Protein AF-A0A524EN65-F1 (afdb_monomer)

pLDDT: mean 85.25, std 9.71, range [41.31, 97.19]

Sequence (125 aa):
MVDTDRTTISLAQFYMDCVEDCIGVLGTSKAQVISKIVEIFFDKPENIDYIEKLKKKRKIAENKKLISSDIEKKIVNFLKFSNNIPIDDFIDFLNIDKEHLRTNISNWAEKFNFRYDNQKIIKNI

Structure (mmCIF, N/CA/C/O backbone):
data_AF-A0A524EN65-F1
#
_entry.id   AF-A0A524EN65-F1
#
loop_
_atom_site.group_PDB
_atom_site.id
_atom_site.type_symbol
_atom_site.label_atom_id
_atom_site.label_alt_id
_atom_site.label_comp_id
_atom_site.label_asym_id
_atom_site.label_entity_id
_atom_site.label_seq_id
_atom_site.pdbx_PDB_ins_code
_atom_site.Cartn_x
_atom_site.Cartn_y
_atom_site.Cartn_z
_atom_site.occupancy
_atom_site.B_iso_or_equiv
_atom_site.auth_seq_id
_atom_site.auth_comp_id
_atom_site.auth_asym_id
_atom_site.auth_atom_id
_atom_site.pdbx_PDB_model_num
ATOM 1 N N . MET A 1 1 ? 7.974 26.701 -11.046 1.00 41.31 1 MET A N 1
ATOM 2 C CA . MET A 1 1 ? 8.790 25.667 -10.377 1.00 41.31 1 MET A CA 1
ATOM 3 C C . MET A 1 1 ? 7.927 24.432 -10.261 1.00 41.31 1 MET A C 1
ATOM 5 O O . MET A 1 1 ? 6.792 24.570 -9.830 1.00 41.31 1 MET A O 1
ATOM 9 N N . VAL A 1 2 ? 8.412 23.283 -10.726 1.00 61.28 2 VAL A N 1
ATOM 10 C CA . VAL A 1 2 ? 7.777 21.988 -10.452 1.00 61.28 2 VAL A CA 1
ATOM 11 C C . VAL A 1 2 ? 8.413 21.490 -9.160 1.00 61.28 2 VAL A C 1
ATOM 13 O O . VAL A 1 2 ? 9.641 21.450 -9.094 1.00 61.28 2 VAL A O 1
ATOM 16 N N . ASP A 1 3 ? 7.618 21.193 -8.133 1.00 69.25 3 ASP A N 1
ATOM 17 C CA . ASP A 1 3 ? 8.141 20.566 -6.918 1.00 69.25 3 ASP A CA 1
ATOM 18 C C . ASP A 1 3 ? 8.658 19.171 -7.274 1.00 69.25 3 ASP A C 1
ATOM 20 O O . ASP A 1 3 ? 7.923 18.336 -7.803 1.00 69.25 3 ASP A O 1
ATOM 24 N N . THR A 1 4 ? 9.947 18.937 -7.035 1.00 78.62 4 THR A N 1
ATOM 25 C CA . THR A 1 4 ? 10.594 17.645 -7.270 1.00 78.62 4 THR A CA 1
ATOM 26 C C . THR A 1 4 ? 11.118 17.094 -5.956 1.00 78.62 4 THR A C 1
ATOM 28 O O . THR A 1 4 ? 12.022 17.682 -5.360 1.00 78.62 4 THR A O 1
ATOM 31 N N . ASP A 1 5 ? 10.605 15.937 -5.548 1.00 85.50 5 ASP A N 1
ATOM 32 C CA . ASP A 1 5 ? 11.088 15.219 -4.372 1.00 85.50 5 ASP A CA 1
ATOM 33 C C . ASP A 1 5 ? 12.235 14.271 -4.729 1.00 85.50 5 ASP A C 1
ATOM 35 O O . ASP A 1 5 ? 12.199 13.549 -5.730 1.00 85.50 5 ASP A O 1
ATOM 39 N N . ARG A 1 6 ? 13.263 14.225 -3.874 1.00 85.75 6 ARG A N 1
ATOM 40 C CA . ARG A 1 6 ? 14.369 13.272 -4.013 1.00 85.75 6 ARG A CA 1
ATOM 41 C C . ARG A 1 6 ? 14.075 12.013 -3.207 1.00 85.75 6 ARG A C 1
ATOM 43 O O . ARG A 1 6 ? 13.934 12.070 -1.991 1.00 85.75 6 ARG A O 1
ATOM 50 N N . 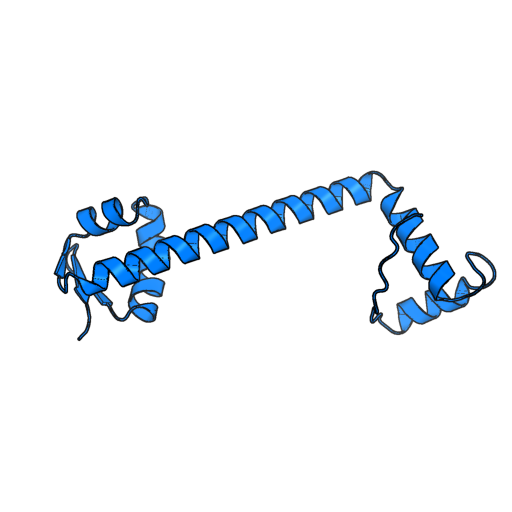THR A 1 7 ? 14.069 10.867 -3.881 1.00 88.56 7 THR A N 1
ATOM 51 C CA . THR A 1 7 ? 13.913 9.548 -3.252 1.00 88.56 7 THR A CA 1
ATOM 52 C C . THR A 1 7 ? 15.091 8.646 -3.612 1.00 88.56 7 THR A C 1
ATOM 54 O O . THR A 1 7 ? 15.574 8.669 -4.744 1.00 88.56 7 THR A O 1
ATOM 57 N N . THR A 1 8 ? 15.549 7.842 -2.652 1.00 91.56 8 THR A N 1
ATOM 58 C CA . THR A 1 8 ? 16.527 6.769 -2.880 1.00 91.56 8 THR A CA 1
ATOM 59 C C . THR A 1 8 ? 15.782 5.449 -3.022 1.00 91.56 8 THR A C 1
ATOM 61 O O . THR A 1 8 ? 14.933 5.130 -2.192 1.00 91.56 8 THR A O 1
ATOM 64 N N . ILE A 1 9 ? 16.113 4.676 -4.052 1.00 90.19 9 ILE A N 1
ATOM 65 C CA . ILE A 1 9 ? 15.537 3.351 -4.292 1.00 90.19 9 ILE A CA 1
ATOM 66 C C . ILE A 1 9 ? 16.634 2.288 -4.294 1.00 90.19 9 ILE A C 1
ATOM 68 O O . ILE A 1 9 ? 17.778 2.564 -4.655 1.00 90.19 9 ILE A O 1
ATOM 72 N N . SER A 1 10 ? 16.271 1.067 -3.914 1.00 93.81 10 SER A N 1
ATOM 73 C CA . SER A 1 10 ? 17.116 -0.118 -4.060 1.00 93.81 10 SER A CA 1
ATOM 74 C C . SER A 1 10 ? 16.471 -1.051 -5.074 1.00 93.81 10 SER A C 1
ATOM 76 O O . SER A 1 10 ? 15.299 -1.399 -4.937 1.00 93.81 10 SER A O 1
ATOM 78 N N . LEU A 1 11 ? 17.232 -1.441 -6.093 1.00 93.44 11 LEU A N 1
ATOM 79 C CA . LEU A 1 11 ? 16.796 -2.347 -7.151 1.00 93.44 11 LEU A CA 1
ATOM 80 C C . LEU A 1 11 ? 17.672 -3.600 -7.143 1.00 93.44 11 LEU A C 1
ATOM 82 O O . LEU A 1 11 ? 18.835 -3.547 -6.744 1.00 93.44 11 LEU A O 1
ATOM 86 N N . ALA A 1 12 ? 17.114 -4.728 -7.586 1.00 97.12 12 ALA A N 1
ATOM 87 C CA . ALA A 1 12 ? 17.908 -5.930 -7.817 1.00 97.12 12 ALA A CA 1
ATOM 88 C C . ALA A 1 12 ? 18.968 -5.665 -8.897 1.00 97.12 12 ALA A C 1
ATOM 90 O O . ALA A 1 12 ? 18.710 -4.897 -9.827 1.00 97.12 12 ALA A O 1
ATOM 91 N N . GLN A 1 13 ? 20.120 -6.338 -8.794 1.00 96.06 13 GLN A N 1
ATOM 92 C CA . GLN A 1 13 ? 21.260 -6.122 -9.693 1.00 96.06 13 GLN A CA 1
ATOM 93 C C . GLN A 1 13 ? 20.856 -6.214 -11.168 1.00 96.06 13 GLN A C 1
ATOM 95 O O . GLN A 1 13 ? 21.132 -5.299 -11.928 1.00 96.06 13 GLN A O 1
ATOM 100 N N . PHE A 1 14 ? 20.068 -7.231 -11.525 1.00 97.19 14 PHE A N 1
ATOM 101 C CA . PHE A 1 14 ? 19.548 -7.404 -12.881 1.00 97.19 14 PHE A CA 1
ATOM 102 C C . PHE A 1 14 ? 18.843 -6.152 -13.438 1.00 97.19 14 PHE A C 1
ATOM 104 O O . PHE A 1 14 ? 19.077 -5.760 -14.574 1.00 97.19 14 PHE A O 1
ATOM 111 N N . TYR A 1 15 ? 18.001 -5.484 -12.640 1.00 96.12 15 TYR A N 1
ATOM 112 C CA . TYR A 1 15 ? 17.319 -4.266 -13.091 1.00 96.12 15 TYR A CA 1
ATOM 113 C C . TYR A 1 15 ? 18.275 -3.078 -13.212 1.00 96.12 15 TYR A C 1
ATOM 115 O O . TYR A 1 15 ? 18.073 -2.226 -14.073 1.00 96.12 15 TYR A O 1
ATOM 123 N N . MET A 1 16 ? 19.301 -3.014 -12.360 1.00 95.50 16 MET A N 1
ATOM 124 C CA . MET A 1 16 ? 20.344 -1.994 -12.467 1.00 95.50 16 MET A CA 1
ATOM 125 C C . MET A 1 16 ? 21.177 -2.177 -13.734 1.00 95.50 16 MET A C 1
ATOM 127 O O . MET A 1 16 ? 21.448 -1.182 -14.400 1.00 95.50 16 MET A O 1
ATOM 131 N N . ASP A 1 17 ? 21.499 -3.418 -14.096 1.00 96.69 17 ASP A N 1
ATOM 132 C CA . ASP A 1 17 ? 22.215 -3.736 -15.334 1.00 96.69 17 ASP A CA 1
ATOM 133 C C . ASP A 1 17 ? 21.386 -3.286 -16.552 1.00 96.69 17 ASP A C 1
ATOM 135 O O . ASP A 1 17 ? 21.875 -2.543 -17.399 1.00 96.69 17 ASP A O 1
ATOM 139 N N . CYS A 1 18 ? 20.078 -3.583 -16.576 1.00 95.44 18 CYS A N 1
ATOM 140 C CA . CYS A 1 18 ? 19.186 -3.089 -17.635 1.00 95.44 18 CYS A CA 1
ATOM 141 C C . CYS A 1 18 ? 19.127 -1.552 -17.715 1.00 95.44 18 CYS A C 1
ATOM 143 O O . CYS A 1 18 ? 19.020 -0.986 -18.805 1.00 95.44 18 CYS A O 1
ATOM 145 N N . VAL A 1 19 ? 19.158 -0.859 -16.570 1.00 96.00 19 VAL A N 1
ATOM 146 C CA . VAL A 1 19 ? 19.213 0.612 -16.532 1.00 96.00 19 VAL A CA 1
ATOM 147 C C . VAL A 1 19 ? 20.525 1.122 -17.124 1.00 96.00 19 VAL A C 1
ATOM 149 O O . VAL A 1 19 ? 20.507 2.124 -17.839 1.00 96.00 19 VAL A O 1
ATOM 152 N N . GLU A 1 20 ? 21.647 0.460 -16.842 1.00 95.88 20 GLU A N 1
ATOM 153 C CA . GLU A 1 20 ? 22.958 0.813 -17.394 1.00 95.88 20 GLU A CA 1
ATOM 154 C C . GLU A 1 20 ? 23.007 0.633 -18.911 1.00 95.88 20 GLU A C 1
ATOM 156 O O . GLU A 1 20 ? 23.437 1.554 -19.606 1.00 95.88 20 GLU A O 1
ATOM 161 N N . ASP A 1 21 ? 22.460 -0.469 -19.423 1.00 96.44 21 ASP A N 1
ATOM 162 C CA . ASP A 1 21 ? 22.380 -0.748 -20.863 1.00 96.44 21 ASP A CA 1
ATOM 163 C C . ASP A 1 21 ? 21.552 0.297 -21.631 1.00 96.44 21 ASP A C 1
ATOM 165 O O . ASP A 1 21 ? 21.727 0.498 -22.833 1.00 96.44 21 ASP A O 1
ATOM 169 N N . CYS A 1 22 ? 20.645 0.993 -20.943 1.00 95.88 22 CYS A N 1
ATOM 170 C CA . CYS A 1 22 ? 19.802 2.033 -21.531 1.00 95.88 22 CYS A CA 1
ATOM 171 C C . CYS A 1 22 ? 20.430 3.441 -21.483 1.00 95.88 22 CYS A C 1
ATOM 173 O O . CYS A 1 22 ? 19.839 4.399 -22.006 1.00 95.88 22 CYS A O 1
ATOM 175 N N . ILE A 1 23 ? 21.608 3.602 -20.866 1.00 96.50 23 ILE A N 1
ATOM 176 C CA . ILE A 1 23 ? 22.343 4.873 -20.859 1.00 96.50 23 ILE A CA 1
ATOM 177 C C . ILE A 1 23 ? 22.827 5.189 -22.278 1.00 96.50 23 ILE A C 1
ATOM 179 O O . ILE A 1 23 ? 23.286 4.331 -23.020 1.00 96.50 23 ILE A O 1
ATOM 183 N N . GLY A 1 24 ? 22.700 6.452 -22.675 1.00 92.81 24 GLY A N 1
ATOM 184 C CA . GLY A 1 24 ? 22.978 6.925 -24.030 1.00 92.81 24 GLY A CA 1
ATOM 185 C C . GLY A 1 24 ? 21.779 6.814 -24.975 1.00 92.81 24 GLY A C 1
ATOM 186 O O . GLY A 1 24 ? 21.718 7.569 -25.940 1.00 92.81 24 GLY A O 1
ATOM 187 N N . VAL A 1 25 ? 20.796 5.956 -24.669 1.00 94.06 25 VAL A N 1
ATOM 188 C CA . VAL A 1 25 ? 19.553 5.818 -25.452 1.00 94.06 25 VAL A CA 1
ATOM 189 C C . VAL A 1 25 ? 18.399 6.581 -24.802 1.00 94.06 25 VAL A C 1
ATOM 191 O O . VAL A 1 25 ? 17.768 7.418 -25.442 1.00 94.06 25 VAL A O 1
ATOM 194 N N . LEU A 1 26 ? 18.121 6.314 -23.521 1.00 91.38 26 LEU A N 1
ATOM 195 C CA . LEU A 1 26 ? 16.995 6.926 -22.798 1.00 91.38 26 LEU A CA 1
ATOM 196 C C . LEU A 1 26 ? 17.399 8.142 -21.951 1.00 91.38 26 LEU A C 1
ATOM 198 O O . LEU A 1 26 ? 16.543 8.951 -21.592 1.00 91.38 26 LEU A O 1
ATOM 202 N N . GLY A 1 27 ? 18.690 8.291 -21.648 1.00 92.94 27 GLY A N 1
ATOM 203 C CA . GLY A 1 27 ? 19.238 9.397 -20.862 1.00 92.94 27 GLY A CA 1
ATOM 204 C C . GLY A 1 27 ? 20.754 9.295 -20.704 1.00 92.94 27 GLY A C 1
ATOM 205 O O . GLY A 1 27 ? 21.353 8.288 -21.068 1.00 92.94 27 GLY A O 1
ATOM 206 N N . THR A 1 28 ? 21.394 10.322 -20.148 1.00 94.38 28 THR A N 1
ATOM 207 C CA . THR A 1 28 ? 22.862 10.373 -19.985 1.00 94.38 28 THR A CA 1
ATOM 208 C C . THR A 1 28 ? 23.343 9.873 -18.62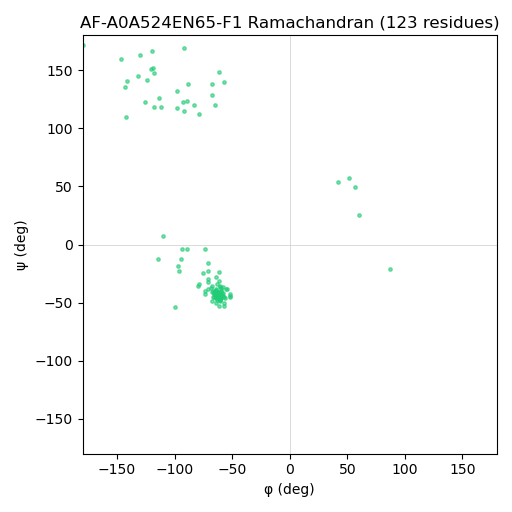2 1.00 94.38 28 THR A C 1
ATOM 210 O O . THR A 1 28 ? 24.542 9.778 -18.377 1.00 94.38 28 THR A O 1
ATOM 213 N N . SER A 1 29 ? 22.420 9.537 -17.720 1.00 96.06 29 SER A N 1
ATOM 214 C CA . SER A 1 29 ? 22.719 8.989 -16.396 1.00 96.06 29 SER A CA 1
ATOM 215 C C . SER A 1 29 ? 21.646 7.998 -15.956 1.00 96.06 29 SER A C 1
ATOM 217 O O . SER A 1 29 ? 20.503 8.075 -16.412 1.00 96.06 29 SER A O 1
ATOM 219 N N . LYS A 1 30 ? 21.982 7.125 -14.995 1.00 94.38 30 LYS A N 1
ATOM 220 C CA . LYS A 1 30 ? 21.034 6.171 -14.390 1.00 94.38 30 LYS A CA 1
ATOM 221 C C . LYS A 1 30 ? 19.763 6.860 -13.891 1.00 94.38 30 LYS A C 1
ATOM 223 O O . LYS A 1 30 ? 18.669 6.370 -14.127 1.00 94.38 30 LYS A O 1
ATOM 228 N N . ALA A 1 31 ? 19.905 8.019 -13.242 1.00 92.94 31 ALA A N 1
ATOM 229 C CA . ALA A 1 31 ? 18.772 8.779 -12.723 1.00 92.94 31 ALA A CA 1
ATOM 230 C C . ALA A 1 31 ? 17.819 9.218 -13.842 1.00 92.94 31 ALA A C 1
ATOM 232 O O . ALA A 1 31 ? 16.619 9.007 -13.729 1.00 92.94 31 ALA A O 1
ATOM 233 N N . GLN A 1 32 ? 18.348 9.763 -14.942 1.00 93.88 32 GLN A N 1
ATOM 234 C CA . GLN A 1 32 ? 17.521 10.169 -16.082 1.00 93.88 32 GLN A CA 1
ATOM 235 C C . GLN A 1 32 ? 16.836 8.979 -16.754 1.00 93.88 32 GLN A C 1
ATOM 237 O O . GLN A 1 32 ? 15.658 9.070 -17.085 1.00 93.88 32 GLN A O 1
ATOM 242 N N . VAL A 1 33 ? 17.552 7.864 -16.923 1.00 96.38 33 VAL A N 1
ATOM 243 C CA . VAL A 1 33 ? 16.983 6.629 -17.480 1.00 96.38 33 VAL A CA 1
ATOM 244 C C . VAL A 1 33 ? 15.837 6.126 -16.599 1.00 96.38 33 VAL A C 1
ATOM 246 O O . VAL A 1 33 ? 14.750 5.863 -17.107 1.00 96.38 33 VAL A O 1
ATOM 249 N N . ILE A 1 34 ? 16.040 6.055 -15.280 1.00 95.38 34 ILE A N 1
ATOM 250 C CA . ILE A 1 34 ? 15.006 5.634 -14.325 1.00 95.38 34 ILE A CA 1
ATOM 251 C C . ILE A 1 34 ? 13.803 6.577 -14.382 1.00 95.38 34 ILE A C 1
ATOM 253 O O . ILE A 1 34 ? 12.679 6.096 -14.495 1.00 95.38 34 ILE A O 1
ATOM 257 N N . SER A 1 35 ? 14.017 7.897 -14.362 1.00 93.25 35 SER A N 1
ATOM 258 C CA . SER A 1 35 ? 12.926 8.871 -14.481 1.00 93.25 35 SER A CA 1
ATOM 259 C C . SER A 1 35 ? 12.112 8.649 -15.754 1.00 93.25 35 SER A C 1
ATOM 261 O O . SER A 1 35 ? 10.892 8.555 -15.682 1.00 93.25 35 SER A O 1
ATOM 263 N N . LYS A 1 36 ? 12.778 8.459 -16.900 1.00 94.81 36 LYS A N 1
ATOM 264 C CA . LYS A 1 36 ? 12.120 8.210 -18.189 1.00 94.81 36 LYS A CA 1
ATOM 265 C C . LYS A 1 36 ? 11.304 6.916 -18.187 1.00 94.81 36 LYS A C 1
ATOM 267 O O . LYS A 1 36 ? 10.193 6.880 -18.703 1.00 94.81 36 LYS A O 1
ATOM 272 N N . ILE A 1 37 ? 11.842 5.844 -17.603 1.00 94.88 37 ILE A N 1
ATOM 273 C CA . ILE A 1 37 ? 11.135 4.562 -17.473 1.00 94.88 37 ILE A CA 1
ATOM 274 C C . ILE A 1 37 ? 9.884 4.728 -16.605 1.00 94.88 37 ILE A C 1
ATOM 276 O O . ILE A 1 37 ? 8.828 4.194 -16.942 1.00 94.88 37 ILE A O 1
ATOM 280 N N . VAL A 1 38 ? 9.991 5.474 -15.504 1.00 94.00 38 VAL A N 1
ATOM 281 C CA . VAL A 1 38 ? 8.859 5.765 -14.619 1.00 94.00 38 VAL A CA 1
ATOM 282 C C . VAL A 1 38 ? 7.800 6.602 -15.343 1.00 94.00 38 VAL A C 1
ATOM 284 O O . VAL A 1 38 ? 6.624 6.263 -15.263 1.00 94.00 38 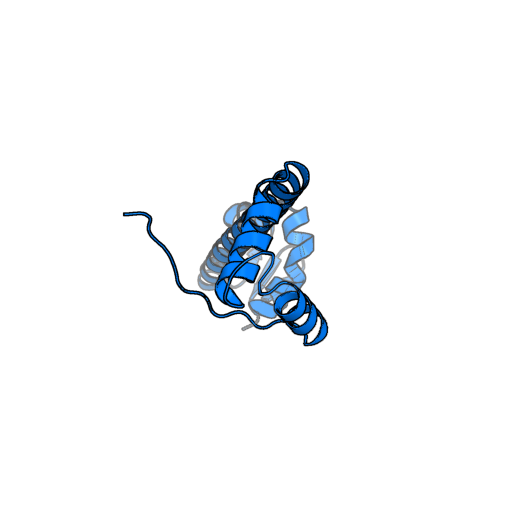VAL A O 1
ATOM 287 N N . GLU A 1 39 ? 8.192 7.627 -16.101 1.00 93.50 39 GLU A N 1
ATOM 288 C CA . GLU A 1 39 ? 7.278 8.412 -16.948 1.00 93.50 39 GLU A CA 1
ATOM 289 C C . GLU A 1 39 ? 6.531 7.511 -17.942 1.00 93.50 39 GLU A C 1
ATOM 291 O O . GLU A 1 39 ? 5.304 7.460 -17.922 1.00 93.50 39 GLU A O 1
ATOM 296 N N . ILE A 1 40 ? 7.257 6.692 -18.712 1.00 94.69 40 ILE A N 1
ATOM 297 C CA . ILE A 1 40 ? 6.671 5.737 -19.670 1.00 94.69 40 ILE A CA 1
ATOM 298 C C . ILE A 1 40 ? 5.714 4.760 -18.976 1.00 94.69 40 ILE A C 1
ATOM 300 O O . ILE A 1 40 ? 4.706 4.349 -19.554 1.00 94.69 40 ILE A O 1
ATOM 304 N N . PHE A 1 41 ? 6.025 4.345 -17.747 1.00 95.12 41 PHE A N 1
ATOM 305 C CA . PHE A 1 41 ? 5.135 3.494 -16.971 1.00 95.12 41 PHE A CA 1
ATOM 306 C C . PHE A 1 41 ? 3.821 4.213 -16.645 1.00 95.12 41 PHE A C 1
ATOM 308 O O . PHE A 1 41 ? 2.761 3.614 -16.820 1.00 95.12 41 PHE A O 1
ATOM 315 N N . PHE A 1 42 ? 3.868 5.471 -16.203 1.00 93.44 42 PHE A N 1
ATOM 316 C CA . PHE A 1 42 ? 2.674 6.242 -15.847 1.00 93.44 42 PHE A CA 1
ATOM 317 C C . PHE A 1 42 ? 1.870 6.737 -17.056 1.00 93.44 42 PHE A C 1
ATOM 319 O O . PHE A 1 42 ? 0.659 6.899 -16.933 1.00 93.44 42 PHE A O 1
ATOM 326 N N . ASP A 1 43 ? 2.489 6.898 -18.222 1.00 93.81 43 ASP A N 1
ATOM 327 C CA . ASP A 1 43 ? 1.789 7.301 -19.450 1.00 93.81 43 ASP A CA 1
ATOM 328 C C . ASP A 1 43 ? 0.877 6.199 -20.018 1.00 93.81 43 ASP A C 1
ATOM 330 O O . ASP A 1 43 ? 0.006 6.461 -20.850 1.00 93.81 43 ASP A O 1
ATOM 334 N N . LYS A 1 44 ? 1.050 4.952 -19.568 1.00 94.81 44 LYS A N 1
ATOM 335 C CA . LYS A 1 44 ? 0.241 3.807 -19.996 1.00 94.81 44 LYS A CA 1
ATOM 336 C C . LYS A 1 44 ? -1.078 3.721 -19.210 1.00 94.81 44 LYS A C 1
ATOM 338 O O . LYS A 1 44 ? -1.033 3.532 -17.987 1.00 94.81 44 LYS A O 1
ATOM 343 N N . PRO A 1 45 ? -2.255 3.785 -19.869 1.00 91.69 45 PRO A N 1
ATOM 344 C CA . PRO A 1 45 ? -3.557 3.754 -19.193 1.00 91.69 45 PRO A CA 1
ATOM 345 C C . PRO A 1 45 ? -3.755 2.544 -18.268 1.00 91.69 45 PRO A C 1
ATOM 347 O O . PRO A 1 45 ? -4.275 2.679 -17.160 1.00 91.69 45 PRO A O 1
ATOM 350 N N . GLU A 1 46 ? -3.276 1.368 -18.673 1.00 92.88 46 GLU A N 1
ATOM 351 C CA . GLU A 1 46 ? -3.384 0.132 -17.896 1.00 92.88 46 GLU A CA 1
ATOM 352 C C . GLU A 1 46 ? -2.664 0.205 -16.537 1.00 92.88 46 GLU A C 1
ATOM 354 O O . GLU A 1 46 ? -3.109 -0.391 -15.549 1.00 92.88 46 GLU A O 1
ATOM 359 N N . ASN A 1 47 ? -1.578 0.977 -16.457 1.00 94.19 47 ASN A N 1
ATOM 360 C CA . ASN A 1 47 ? -0.813 1.158 -15.230 1.00 94.19 47 ASN A CA 1
ATOM 361 C C . ASN A 1 47 ? -1.485 2.168 -14.300 1.00 94.19 47 ASN A C 1
ATOM 363 O O . ASN A 1 47 ? -1.491 1.966 -13.084 1.00 94.19 47 ASN A O 1
ATOM 367 N N . ILE A 1 48 ? -2.114 3.209 -14.849 1.00 92.06 48 ILE A N 1
ATOM 368 C CA . ILE A 1 48 ? -2.935 4.142 -14.068 1.00 92.06 48 ILE A CA 1
ATOM 369 C C . ILE A 1 48 ? -4.089 3.400 -13.388 1.00 92.06 48 ILE A C 1
ATOM 371 O O . ILE A 1 48 ? -4.278 3.533 -12.174 1.00 92.06 48 ILE A O 1
ATOM 375 N N . ASP A 1 49 ? -4.791 2.538 -14.123 1.00 90.00 49 ASP A N 1
ATOM 376 C CA . ASP A 1 49 ? -5.868 1.714 -13.568 1.00 90.00 49 ASP A CA 1
ATOM 377 C C . ASP A 1 49 ? -5.379 0.792 -12.445 1.00 90.00 49 ASP A C 1
ATOM 379 O O . ASP A 1 49 ? -6.052 0.606 -11.420 1.00 90.00 49 ASP A O 1
ATOM 383 N N . TYR A 1 50 ? -4.192 0.207 -12.610 1.00 91.44 50 TYR A N 1
ATOM 384 C CA . TYR A 1 50 ? -3.563 -0.610 -11.579 1.00 91.44 50 TYR A CA 1
ATOM 385 C C . TYR A 1 50 ? -3.241 0.204 -10.315 1.00 91.44 50 TYR A C 1
ATOM 387 O O . TYR A 1 50 ? -3.582 -0.217 -9.203 1.00 91.44 50 TYR A O 1
ATOM 395 N N . ILE A 1 51 ? -2.660 1.396 -10.467 1.00 92.88 51 ILE A N 1
ATOM 396 C CA . ILE A 1 51 ? -2.343 2.297 -9.352 1.00 92.88 51 ILE A CA 1
ATOM 397 C C . ILE A 1 51 ? -3.614 2.728 -8.608 1.00 92.88 51 ILE A C 1
ATOM 399 O O . ILE A 1 51 ? -3.633 2.717 -7.374 1.00 92.88 51 ILE A O 1
ATOM 403 N N . GLU A 1 52 ? -4.707 3.034 -9.309 1.00 90.56 52 GLU A N 1
ATOM 404 C CA . GLU A 1 52 ? -5.982 3.384 -8.670 1.00 90.56 52 GLU A CA 1
ATOM 405 C C . GLU A 1 52 ? -6.570 2.220 -7.858 1.00 90.56 52 GLU A C 1
ATOM 407 O O . GLU A 1 52 ? -7.069 2.416 -6.742 1.00 90.56 52 GLU A O 1
ATOM 412 N N . LYS A 1 53 ? -6.445 0.978 -8.342 1.00 91.31 53 LYS A N 1
ATOM 413 C CA . LYS A 1 53 ? -6.818 -0.214 -7.558 1.00 91.31 53 LYS A CA 1
ATOM 414 C C . LYS A 1 53 ? -5.982 -0.329 -6.280 1.00 91.31 53 LYS A C 1
ATOM 416 O O . LYS A 1 53 ? -6.536 -0.631 -5.218 1.00 91.31 53 LYS A O 1
ATOM 421 N N . LEU A 1 54 ? -4.676 -0.065 -6.346 1.00 90.81 54 LEU A N 1
ATOM 422 C CA . LEU A 1 54 ? -3.802 -0.077 -5.168 1.00 90.81 54 LEU A CA 1
ATOM 423 C C . LEU A 1 54 ? -4.153 1.037 -4.172 1.00 90.81 54 LEU A C 1
ATOM 425 O O . LEU A 1 54 ? -4.256 0.769 -2.972 1.00 90.81 54 LEU A O 1
ATOM 429 N N . LYS A 1 55 ? -4.431 2.258 -4.645 1.00 89.00 55 LYS A N 1
ATOM 430 C CA . LYS A 1 55 ? -4.892 3.368 -3.793 1.00 89.00 55 LYS A CA 1
ATOM 431 C C . LYS A 1 55 ? -6.194 3.026 -3.072 1.00 89.00 55 LYS A C 1
ATOM 433 O O . LYS A 1 55 ? -6.312 3.281 -1.874 1.00 89.00 55 LYS A O 1
ATOM 438 N N . LYS A 1 56 ? -7.158 2.403 -3.762 1.00 87.38 56 LYS A N 1
ATOM 439 C CA . LYS A 1 56 ? -8.410 1.931 -3.142 1.00 87.38 56 LYS A CA 1
ATOM 440 C C . LYS A 1 56 ? -8.138 0.903 -2.042 1.00 87.38 56 LYS A C 1
ATOM 442 O O . LYS A 1 56 ? -8.671 1.044 -0.944 1.00 87.38 56 LYS A O 1
ATOM 447 N N . LYS A 1 57 ? -7.264 -0.080 -2.289 1.00 84.69 57 LYS A N 1
ATOM 448 C CA . LYS A 1 57 ? -6.863 -1.069 -1.270 1.00 84.69 57 LYS A CA 1
ATOM 449 C C . LYS A 1 57 ? -6.219 -0.413 -0.047 1.00 84.69 57 LYS A C 1
ATOM 451 O O . LYS A 1 57 ? -6.577 -0.761 1.076 1.00 84.69 57 LYS A O 1
ATOM 456 N N . ARG A 1 58 ? -5.325 0.561 -0.252 1.00 81.62 58 ARG A N 1
ATOM 457 C CA . ARG A 1 58 ? -4.701 1.326 0.836 1.00 81.62 58 ARG A CA 1
ATOM 458 C C . ARG A 1 58 ? -5.741 2.081 1.668 1.00 81.62 58 ARG A C 1
ATOM 460 O O . ARG A 1 58 ? -5.740 1.926 2.882 1.00 81.62 58 ARG A O 1
ATOM 467 N N . LYS A 1 59 ? -6.669 2.807 1.032 1.00 77.19 59 LYS A N 1
ATOM 468 C CA . LYS A 1 59 ? -7.761 3.514 1.731 1.00 77.19 59 LYS A CA 1
ATOM 469 C C . LYS A 1 59 ? -8.629 2.564 2.558 1.00 77.19 59 LYS A C 1
ATOM 471 O O . LYS A 1 59 ? -8.975 2.875 3.691 1.00 77.19 59 LYS A O 1
ATOM 476 N N . ILE A 1 60 ? -8.951 1.384 2.024 1.00 77.25 60 ILE A N 1
ATOM 477 C CA . ILE A 1 60 ? -9.696 0.358 2.770 1.00 77.25 60 ILE A CA 1
ATOM 478 C C . ILE A 1 60 ? -8.897 -0.106 3.996 1.00 77.25 60 ILE A C 1
ATOM 480 O O . ILE A 1 60 ? -9.463 -0.228 5.079 1.00 77.25 60 ILE A O 1
ATOM 484 N N . ALA A 1 61 ? -7.594 -0.355 3.847 1.00 70.25 61 ALA A N 1
ATOM 485 C CA . ALA A 1 61 ? -6.735 -0.764 4.956 1.00 70.25 61 ALA A CA 1
ATOM 486 C C . ALA A 1 61 ? -6.601 0.333 6.028 1.00 70.25 61 ALA A C 1
ATOM 488 O O . ALA A 1 61 ? -6.691 0.040 7.219 1.00 70.25 61 ALA A O 1
ATOM 489 N N . GLU A 1 62 ? -6.444 1.593 5.618 1.00 69.38 62 GLU A N 1
ATOM 490 C CA . GLU A 1 62 ? -6.400 2.751 6.517 1.00 69.38 62 GLU A CA 1
ATOM 491 C C . GLU A 1 62 ? -7.723 2.911 7.279 1.00 69.38 62 GLU A C 1
ATOM 493 O O . GLU A 1 62 ? -7.708 3.018 8.503 1.00 69.38 62 GLU A O 1
ATOM 498 N N . ASN A 1 63 ? -8.865 2.808 6.593 1.00 63.62 63 ASN A N 1
ATOM 499 C CA . ASN A 1 63 ? -10.183 2.870 7.227 1.00 63.62 63 ASN A CA 1
ATOM 500 C C . ASN A 1 63 ? -10.398 1.725 8.224 1.00 63.62 63 ASN A C 1
ATOM 502 O O . ASN A 1 63 ? -10.874 1.962 9.330 1.00 63.62 63 ASN A O 1
ATOM 506 N N . LYS A 1 64 ? -9.992 0.494 7.885 1.00 62.78 64 LYS A N 1
ATOM 507 C CA . LYS A 1 64 ? -10.036 -0.638 8.826 1.00 62.78 64 LYS A CA 1
ATOM 508 C C . LYS A 1 64 ? -9.188 -0.377 10.072 1.00 62.78 64 LYS A C 1
ATOM 510 O O . LYS A 1 64 ? -9.627 -0.693 11.172 1.00 62.78 64 LYS A O 1
ATOM 515 N N . LYS A 1 65 ? -8.008 0.228 9.909 1.00 60.53 65 LYS A N 1
ATOM 516 C CA . LYS A 1 65 ? -7.101 0.568 11.015 1.00 60.53 65 LYS A CA 1
ATOM 517 C C . LYS A 1 65 ? -7.656 1.681 11.916 1.00 60.53 65 LYS A C 1
ATOM 519 O O . LYS A 1 65 ? -7.479 1.636 13.132 1.00 60.53 65 LYS A O 1
ATOM 524 N N . LEU A 1 66 ? -8.329 2.672 11.332 1.00 59.91 66 LEU A N 1
ATOM 525 C CA . LEU A 1 66 ? -9.044 3.718 12.072 1.00 59.91 66 LEU A CA 1
ATOM 526 C C . LEU A 1 66 ? -10.196 3.122 12.888 1.00 59.91 66 LEU A C 1
ATOM 528 O O . LEU A 1 66 ? -10.247 3.320 14.100 1.00 59.91 66 LEU A O 1
ATOM 532 N N . ILE A 1 67 ? -11.041 2.304 12.251 1.00 64.69 67 ILE A N 1
ATOM 533 C CA . ILE A 1 67 ? -12.157 1.613 12.912 1.00 64.69 67 ILE A CA 1
ATOM 534 C C . ILE A 1 67 ? -11.644 0.731 14.058 1.00 64.69 67 ILE A C 1
ATOM 536 O O . ILE A 1 67 ? -12.189 0.783 15.160 1.00 64.69 67 ILE A O 1
ATOM 540 N N . SER A 1 68 ? -10.562 -0.030 13.848 1.00 65.38 68 SER A N 1
ATOM 541 C CA . SER A 1 68 ? -9.983 -0.847 14.916 1.00 65.38 68 SER A CA 1
ATOM 542 C C . SER A 1 68 ? -9.460 0.012 16.068 1.00 65.38 68 SER A C 1
ATOM 544 O O . SER A 1 68 ? -9.714 -0.313 17.218 1.00 65.38 68 SER A O 1
ATOM 546 N N . SER A 1 69 ? -8.787 1.136 15.797 1.00 72.25 69 SER A N 1
ATOM 547 C CA . SER A 1 69 ? -8.267 2.008 16.860 1.00 72.25 69 SER A CA 1
ATOM 548 C C . SER A 1 69 ? -9.373 2.624 17.722 1.00 72.25 69 SER A C 1
ATOM 550 O O . SER A 1 69 ? -9.215 2.702 18.942 1.00 72.25 69 SER A O 1
ATOM 552 N N . ASP A 1 70 ? -10.492 3.035 17.127 1.00 78.94 70 ASP A N 1
ATOM 553 C CA . ASP A 1 70 ? -11.604 3.618 17.881 1.00 78.94 70 ASP A CA 1
ATOM 554 C C . ASP A 1 70 ? -12.385 2.568 18.675 1.00 78.94 70 ASP A C 1
ATOM 556 O O . ASP A 1 70 ? -12.715 2.809 19.838 1.00 78.94 70 ASP A O 1
ATOM 560 N N . ILE A 1 71 ? -12.611 1.377 18.107 1.00 81.75 71 ILE A N 1
ATOM 561 C CA . ILE A 1 71 ? -13.204 0.251 18.843 1.00 81.75 71 ILE A CA 1
ATOM 562 C C . ILE A 1 71 ? -12.317 -0.123 20.032 1.00 81.75 71 ILE A C 1
ATOM 564 O O . ILE A 1 71 ? -12.813 -0.250 21.146 1.00 81.75 71 ILE A O 1
ATOM 568 N N . GLU A 1 72 ? -11.003 -0.225 19.844 1.00 83.81 72 GLU A N 1
ATOM 569 C CA . GLU A 1 72 ? -10.070 -0.546 20.926 1.00 83.81 72 GLU A CA 1
ATOM 570 C C . GLU A 1 72 ? -10.101 0.496 22.053 1.00 83.81 72 GLU A C 1
ATOM 572 O O . GLU A 1 72 ? -10.153 0.130 23.228 1.00 83.81 72 GLU A O 1
ATOM 577 N N . LYS A 1 73 ? -10.152 1.796 21.725 1.00 83.44 73 LYS A N 1
ATOM 578 C CA . LYS A 1 73 ? -10.332 2.858 22.732 1.00 83.44 73 LYS A CA 1
ATOM 579 C C . LYS A 1 73 ? -11.650 2.710 23.484 1.00 83.44 73 LYS A C 1
ATOM 581 O O . LYS A 1 73 ? -11.673 2.872 24.705 1.00 83.44 73 LYS A O 1
ATOM 586 N N . LYS A 1 74 ? -12.743 2.406 22.778 1.00 84.31 74 LYS A N 1
ATOM 587 C CA . LYS A 1 74 ? -14.043 2.158 23.406 1.00 84.31 74 LYS A CA 1
ATOM 588 C C . LYS A 1 74 ? -13.988 0.942 24.329 1.00 84.31 74 LYS A C 1
ATOM 590 O O . LYS A 1 74 ? -14.437 1.063 25.461 1.00 84.31 74 LYS A O 1
ATOM 595 N N . ILE A 1 75 ? -13.377 -0.170 23.911 1.00 84.56 75 ILE A N 1
ATOM 596 C CA . ILE A 1 75 ? -13.202 -1.370 24.747 1.00 84.56 75 ILE A CA 1
ATOM 597 C C . ILE A 1 75 ? -12.446 -1.017 26.032 1.00 84.56 75 ILE A C 1
ATOM 599 O O . ILE A 1 75 ? -12.926 -1.311 27.125 1.00 84.56 75 ILE A O 1
ATOM 603 N N . VAL A 1 76 ? -11.306 -0.324 25.924 1.00 84.31 76 VAL A N 1
ATOM 604 C CA . VAL A 1 76 ? -10.519 0.108 27.093 1.00 84.31 76 VAL A CA 1
ATOM 605 C C . VAL A 1 76 ? -11.342 0.995 28.022 1.00 84.31 76 VAL A C 1
ATOM 607 O O . VAL A 1 76 ? -11.300 0.811 29.236 1.00 84.31 76 VAL A O 1
ATOM 610 N N . ASN A 1 77 ? -12.093 1.953 27.477 1.00 83.12 77 ASN A N 1
ATOM 611 C CA . ASN A 1 77 ? -12.940 2.824 28.285 1.00 83.12 77 ASN A CA 1
ATOM 612 C C . ASN A 1 77 ? -14.066 2.044 28.965 1.00 83.12 77 ASN A C 1
ATOM 614 O O . ASN A 1 77 ? -14.310 2.252 30.146 1.00 83.12 77 ASN A O 1
ATOM 618 N N . PHE A 1 78 ? -14.709 1.114 28.268 1.00 81.88 78 PHE A N 1
ATOM 619 C CA . PHE A 1 78 ? -15.824 0.350 28.815 1.00 81.88 78 PHE A CA 1
ATOM 620 C C . PHE A 1 78 ? -15.379 -0.596 29.941 1.00 81.88 78 PHE A C 1
ATOM 622 O O . PHE A 1 78 ? -15.998 -0.640 31.003 1.00 81.88 78 PHE A O 1
ATOM 629 N N . LEU A 1 79 ? -14.221 -1.2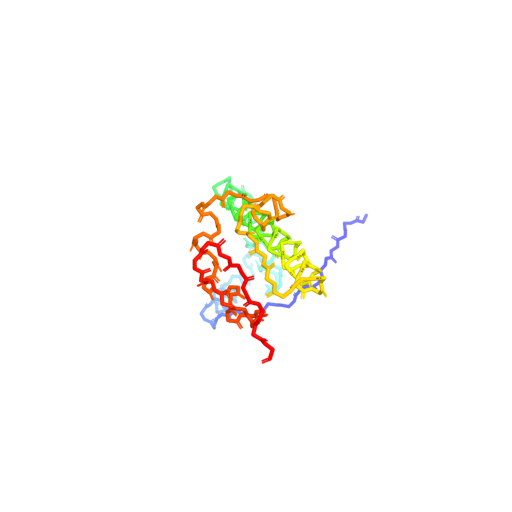45 29.776 1.00 81.81 79 LEU A N 1
ATOM 630 C CA . LEU A 1 79 ? -13.600 -2.114 30.786 1.00 81.81 79 LEU A CA 1
ATOM 631 C C . LEU A 1 79 ? -12.974 -1.354 31.976 1.00 81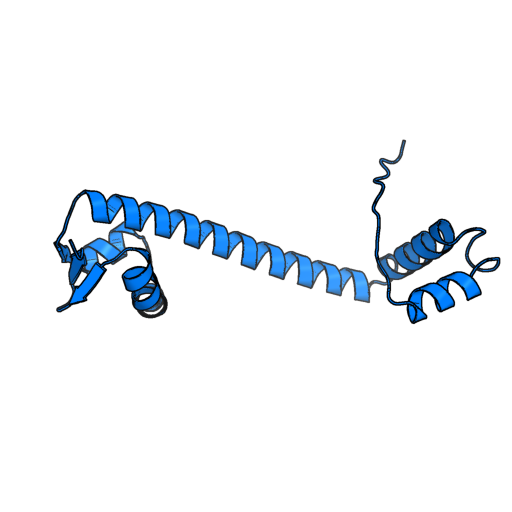.81 79 LEU A C 1
ATOM 633 O O . LEU A 1 79 ? -12.464 -1.984 32.911 1.00 81.81 79 LEU A O 1
ATOM 637 N N . LYS A 1 80 ? -12.962 -0.012 31.972 1.00 81.19 80 LYS A N 1
ATOM 638 C CA . LYS A 1 80 ? -12.595 0.787 33.159 1.00 81.19 80 LYS A CA 1
ATOM 639 C C . LYS A 1 80 ? -13.738 0.889 34.163 1.00 81.19 80 LYS A C 1
ATOM 641 O O . LYS A 1 80 ? -13.465 0.946 35.356 1.00 81.19 80 LYS A O 1
ATOM 646 N N . PHE A 1 81 ? -14.983 0.939 33.692 1.00 74.75 81 PHE A N 1
ATOM 647 C CA . PHE A 1 81 ? -16.135 1.263 34.538 1.00 74.75 81 PHE A CA 1
ATOM 648 C C . PHE A 1 81 ? -16.872 0.033 35.065 1.00 74.75 81 PHE A C 1
ATOM 650 O O . PHE A 1 81 ? -17.545 0.129 36.087 1.00 74.75 81 PHE A O 1
ATOM 657 N N . SER A 1 82 ? -16.745 -1.118 34.400 1.00 76.25 82 SER A N 1
ATOM 658 C CA . SER A 1 82 ? -17.423 -2.343 34.817 1.00 76.25 82 SER A CA 1
ATOM 659 C C . SER A 1 82 ? -16.551 -3.582 34.634 1.00 76.25 82 SER A C 1
ATOM 661 O O . SER A 1 82 ? -15.836 -3.730 33.644 1.00 76.25 82 SER A O 1
ATOM 663 N N . ASN A 1 83 ? -16.644 -4.489 35.607 1.00 78.25 83 ASN A N 1
ATOM 664 C CA . ASN A 1 83 ? -15.991 -5.799 35.587 1.00 78.25 83 ASN A CA 1
ATOM 665 C C . ASN A 1 83 ? -16.908 -6.904 35.045 1.00 78.25 83 ASN A C 1
ATOM 667 O O . ASN A 1 83 ? -16.434 -8.009 34.793 1.00 78.25 83 ASN A O 1
ATOM 671 N N . ASN A 1 84 ? -18.207 -6.627 34.902 1.00 82.62 84 ASN A N 1
ATOM 672 C CA . ASN A 1 84 ? -19.207 -7.581 34.440 1.00 82.62 84 ASN A CA 1
ATOM 673 C C . ASN A 1 84 ? -20.220 -6.862 33.550 1.00 82.62 84 ASN A C 1
ATOM 675 O O . ASN A 1 84 ? -20.998 -6.031 34.016 1.00 82.62 84 ASN A O 1
ATOM 679 N N . ILE A 1 85 ? -20.168 -7.157 32.261 1.00 84.62 85 ILE A N 1
ATOM 680 C CA . ILE A 1 85 ? -20.837 -6.383 31.223 1.00 84.62 85 ILE A CA 1
ATOM 681 C C . ILE A 1 85 ? -21.720 -7.325 30.403 1.00 84.62 85 ILE A C 1
ATOM 683 O O . ILE A 1 85 ? -21.193 -8.282 29.835 1.00 84.62 85 ILE A O 1
ATOM 687 N N . PRO A 1 86 ? -23.035 -7.084 30.296 1.00 88.81 86 PRO A N 1
ATOM 688 C CA . PRO A 1 86 ? -23.882 -7.781 29.335 1.00 88.81 86 PRO A CA 1
ATOM 689 C C . PRO A 1 86 ? -23.375 -7.600 27.901 1.00 88.81 86 PRO A C 1
ATOM 691 O O . PRO A 1 86 ? -22.929 -6.521 27.515 1.00 88.81 86 PRO A O 1
ATOM 694 N N . ILE A 1 87 ? -23.431 -8.661 27.096 1.00 85.38 87 ILE A N 1
ATOM 695 C CA . ILE A 1 87 ? -22.936 -8.613 25.717 1.00 85.38 87 ILE A CA 1
ATOM 696 C C . ILE A 1 87 ? -23.720 -7.631 24.847 1.00 85.38 87 ILE A C 1
ATOM 698 O O . ILE A 1 87 ? -23.122 -7.011 23.975 1.00 85.38 87 ILE A O 1
ATOM 702 N N . ASP A 1 88 ? -25.022 -7.473 25.082 1.00 86.31 88 ASP A N 1
ATOM 703 C CA . ASP A 1 88 ? -25.843 -6.538 24.313 1.00 86.31 88 ASP A CA 1
ATOM 704 C C . ASP A 1 88 ? -25.396 -5.089 24.589 1.00 86.31 88 ASP A C 1
ATOM 706 O O . ASP A 1 88 ? -25.087 -4.368 23.645 1.00 86.31 88 ASP A O 1
ATOM 710 N N . ASP A 1 89 ? -25.160 -4.723 25.857 1.00 86.19 89 ASP A N 1
ATOM 711 C CA . ASP A 1 89 ? -24.589 -3.415 26.226 1.00 86.19 89 ASP A CA 1
ATOM 712 C C . ASP A 1 89 ? -23.194 -3.196 25.612 1.00 86.19 89 ASP A C 1
ATOM 714 O O . ASP A 1 89 ? -22.832 -2.084 25.223 1.00 86.19 89 ASP A O 1
ATOM 718 N N . PHE A 1 90 ? -22.389 -4.259 25.513 1.00 86.19 90 PHE A N 1
ATOM 719 C CA . PHE A 1 90 ? -21.069 -4.212 24.882 1.00 86.19 90 PHE A CA 1
ATOM 720 C C . PHE A 1 90 ? -21.162 -3.942 23.376 1.00 86.19 90 PHE A C 1
ATOM 722 O O . PHE A 1 90 ? -20.418 -3.116 22.847 1.00 86.19 90 PHE A O 1
ATOM 729 N N . ILE A 1 91 ? -22.076 -4.623 22.685 1.00 85.75 91 ILE A N 1
ATOM 730 C CA . ILE A 1 91 ? -22.332 -4.453 21.250 1.00 85.75 91 ILE A CA 1
ATOM 731 C C . ILE A 1 91 ? -22.826 -3.032 20.974 1.00 85.75 91 ILE A C 1
ATOM 733 O O . ILE A 1 91 ? -22.268 -2.355 20.105 1.00 85.75 91 ILE A O 1
ATOM 737 N N . ASP A 1 92 ? -23.797 -2.567 21.759 1.00 86.44 92 ASP A N 1
ATOM 738 C CA . ASP A 1 92 ? -24.403 -1.245 21.616 1.00 86.44 92 ASP A CA 1
ATOM 739 C C . ASP A 1 92 ? -23.378 -0.132 21.864 1.00 86.44 92 ASP A C 1
ATOM 741 O O . ASP A 1 92 ? -23.265 0.811 21.078 1.00 86.44 92 ASP A O 1
ATOM 745 N N . PHE A 1 93 ? -22.542 -0.263 22.900 1.00 84.75 93 PHE A N 1
ATOM 746 C CA . PHE A 1 93 ? -21.504 0.726 23.196 1.00 84.75 93 PHE A CA 1
ATOM 747 C C . PHE A 1 93 ? -20.423 0.794 22.104 1.00 84.75 93 PHE A C 1
ATOM 749 O O . PHE A 1 93 ? -19.970 1.877 21.696 1.00 84.75 93 PHE A O 1
ATOM 756 N N . LEU A 1 94 ? -20.001 -0.367 21.595 1.00 82.88 94 LEU A N 1
ATOM 757 C CA . LEU A 1 94 ? -19.039 -0.437 20.497 1.00 82.88 94 LEU A CA 1
ATOM 758 C C . LEU A 1 94 ? -19.646 0.023 19.165 1.00 82.88 94 LEU A C 1
ATOM 760 O O . LEU A 1 94 ? -18.899 0.547 18.333 1.00 82.88 94 LEU A O 1
ATOM 764 N N . ASN A 1 95 ? -20.975 -0.028 19.027 1.00 84.06 95 ASN A N 1
ATOM 765 C CA . ASN A 1 95 ? -21.729 0.224 17.799 1.00 84.06 95 ASN A CA 1
ATOM 766 C C . ASN A 1 95 ? -21.275 -0.711 16.666 1.00 84.06 95 ASN A C 1
ATOM 768 O O . ASN A 1 95 ? -20.909 -0.268 15.576 1.00 84.06 95 ASN A O 1
ATOM 772 N N . ILE A 1 96 ? -21.217 -2.007 16.976 1.00 83.25 96 ILE A N 1
ATOM 773 C CA . ILE A 1 96 ? -20.831 -3.082 16.053 1.00 83.25 96 ILE A CA 1
ATOM 774 C C . ILE A 1 96 ? -21.979 -4.081 15.911 1.00 83.25 96 ILE A C 1
ATOM 776 O O . ILE A 1 96 ? -22.905 -4.080 16.711 1.00 83.25 96 ILE A O 1
ATOM 780 N N . ASP A 1 97 ? -21.917 -4.960 14.917 1.00 83.31 97 ASP A N 1
ATOM 781 C CA . ASP A 1 97 ? -22.861 -6.071 14.799 1.00 83.31 97 ASP A CA 1
ATOM 782 C C . ASP A 1 97 ? -22.354 -7.352 15.503 1.00 83.31 97 ASP A C 1
ATOM 784 O O . ASP A 1 97 ? -21.192 -7.477 15.919 1.00 83.31 97 ASP A O 1
ATOM 788 N N . LYS A 1 98 ? -23.253 -8.336 15.645 1.00 81.19 98 LYS A N 1
ATOM 789 C CA . LYS A 1 98 ? -22.951 -9.628 16.287 1.00 81.19 98 LYS A CA 1
ATOM 790 C C . LYS A 1 98 ? -21.906 -10.446 15.515 1.00 81.19 98 LYS A C 1
ATOM 792 O O . LYS A 1 98 ? -21.186 -11.227 16.140 1.00 81.19 98 LYS A O 1
ATOM 797 N N . GLU A 1 99 ? -21.798 -10.291 14.195 1.00 81.44 99 GLU A N 1
ATOM 798 C CA . GLU A 1 99 ? -20.808 -11.016 13.381 1.00 81.44 99 GLU A CA 1
ATOM 799 C C . GLU A 1 99 ? -19.393 -10.467 13.594 1.00 81.44 99 GLU A C 1
ATOM 801 O O . GLU A 1 99 ? -18.439 -11.228 13.795 1.00 81.44 99 GLU A O 1
ATOM 806 N N . HIS A 1 100 ? -19.263 -9.145 13.641 1.00 81.12 100 HIS A N 1
ATOM 807 C CA . HIS A 1 100 ? -18.027 -8.434 13.914 1.00 81.12 100 HIS A CA 1
ATOM 808 C C . HIS A 1 100 ? -17.527 -8.738 15.324 1.00 81.12 100 HIS A C 1
ATOM 810 O O . HIS A 1 100 ? -16.325 -8.941 15.518 1.00 81.12 100 HIS A O 1
ATOM 816 N N . LEU A 1 101 ? -18.430 -8.822 16.306 1.00 83.19 101 LEU A N 1
ATOM 817 C CA . LEU A 1 101 ? -18.070 -9.273 17.644 1.00 83.19 101 LEU A CA 1
ATOM 818 C C . LEU A 1 101 ? -17.547 -10.714 17.612 1.00 83.19 101 LEU A C 1
ATOM 820 O O . LEU A 1 101 ? -16.438 -10.955 18.073 1.00 83.19 101 LEU A O 1
ATOM 824 N N . ARG A 1 102 ? -18.288 -11.668 17.029 1.00 81.94 102 ARG A N 1
ATOM 825 C CA . ARG A 1 102 ? -17.874 -13.086 16.969 1.00 81.94 102 ARG A CA 1
ATOM 826 C C . ARG A 1 102 ? -16.505 -13.284 16.324 1.00 81.94 102 ARG A C 1
ATOM 828 O O . ARG A 1 102 ? -15.729 -14.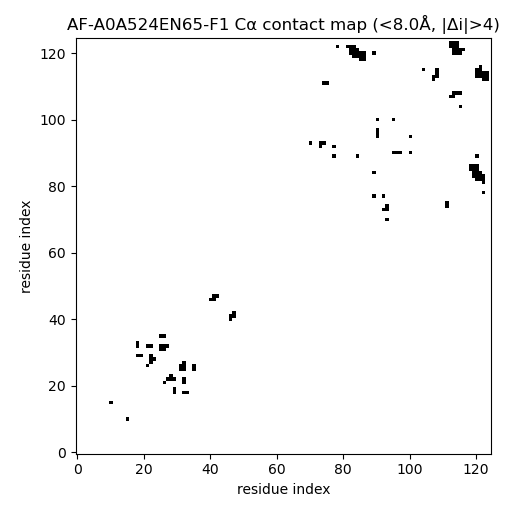104 16.796 1.00 81.94 102 ARG A O 1
ATOM 835 N N . THR A 1 103 ? -16.204 -12.513 15.283 1.00 83.00 103 THR A N 1
ATOM 836 C CA . THR A 1 103 ? -14.932 -12.613 14.554 1.00 83.00 103 THR A CA 1
ATOM 837 C C . THR A 1 103 ? -13.745 -12.088 15.369 1.00 83.00 103 THR A C 1
ATOM 839 O O . THR A 1 103 ? -12.625 -12.561 15.198 1.00 83.00 103 THR A O 1
ATOM 842 N N . ASN A 1 104 ? -13.969 -11.120 16.264 1.00 84.62 104 ASN A N 1
ATOM 843 C CA . ASN A 1 104 ? -12.888 -10.410 16.955 1.00 84.62 104 ASN A CA 1
ATOM 844 C C . ASN A 1 104 ? -12.829 -10.651 18.470 1.00 84.62 104 ASN A C 1
ATOM 846 O O . ASN A 1 104 ? -11.820 -10.315 19.087 1.00 84.62 104 ASN A O 1
ATOM 850 N N . ILE A 1 105 ? -13.862 -11.240 19.082 1.00 84.62 105 ILE A N 1
ATOM 851 C CA . ILE A 1 105 ? -13.974 -11.366 20.542 1.00 84.62 105 ILE A CA 1
ATOM 852 C C . ILE A 1 105 ? -12.831 -12.168 21.160 1.00 84.62 105 ILE A C 1
ATOM 854 O O . ILE A 1 105 ? -12.350 -11.785 22.218 1.00 84.62 105 ILE A O 1
ATOM 858 N N . SER A 1 106 ? -12.344 -13.217 20.491 1.00 83.81 106 SER A N 1
ATOM 859 C CA . SER A 1 106 ? -11.192 -13.998 20.960 1.00 83.81 106 SER A CA 1
ATOM 860 C C . SER A 1 106 ? -9.912 -13.159 20.988 1.00 83.81 106 SER A C 1
ATOM 862 O O . SER A 1 106 ? -9.222 -13.131 22.002 1.00 83.81 106 SER A O 1
ATOM 864 N N . ASN A 1 107 ? -9.647 -12.404 19.916 1.00 85.38 107 ASN A N 1
ATOM 865 C CA . ASN A 1 107 ? -8.501 -11.491 19.847 1.00 85.38 107 ASN A CA 1
ATOM 866 C C . ASN A 1 107 ? -8.596 -10.378 20.897 1.00 85.38 107 ASN A C 1
ATOM 868 O O . ASN A 1 107 ? -7.600 -9.998 21.505 1.00 85.38 107 ASN A O 1
ATOM 872 N N . TRP A 1 108 ? -9.790 -9.827 21.113 1.00 87.62 108 TRP A N 1
ATOM 873 C CA . TRP A 1 108 ? -9.997 -8.781 22.112 1.00 87.62 108 TRP A CA 1
ATOM 874 C C . TRP A 1 108 ? -9.896 -9.311 23.541 1.00 87.62 108 TRP A C 1
ATOM 876 O O . TRP A 1 108 ? -9.314 -8.631 24.380 1.00 87.62 108 TRP A O 1
ATOM 886 N N . ALA A 1 109 ? -10.405 -10.513 23.809 1.00 85.62 109 ALA A N 1
ATOM 887 C CA . ALA A 1 109 ? -10.297 -11.177 25.104 1.00 85.62 109 ALA A CA 1
ATOM 888 C C . ALA A 1 109 ? -8.829 -11.345 25.524 1.00 85.62 109 ALA A C 1
ATOM 890 O O . ALA A 1 109 ? -8.466 -10.988 26.644 1.00 85.62 109 ALA A O 1
ATOM 891 N N . GLU A 1 110 ? -7.978 -11.795 24.597 1.00 84.69 110 GLU A N 1
ATOM 892 C CA . GLU A 1 110 ? -6.534 -11.922 24.814 1.00 84.69 110 GLU A CA 1
ATOM 893 C C . GLU A 1 110 ? -5.862 -10.550 24.978 1.00 84.69 110 GLU A C 1
ATOM 895 O O . GLU A 1 110 ? -5.143 -10.311 25.946 1.00 84.69 110 GLU A O 1
ATOM 900 N N . LYS A 1 111 ? -6.153 -9.605 24.076 1.00 84.88 111 LYS A N 1
ATOM 901 C CA . LYS A 1 111 ? -5.519 -8.278 24.061 1.00 84.88 111 LYS A CA 1
ATOM 902 C C . LYS A 1 111 ? -5.886 -7.397 25.261 1.00 84.88 111 LYS A C 1
ATOM 904 O O . LYS A 1 111 ? -5.059 -6.610 25.715 1.00 84.88 111 LYS A O 1
ATOM 909 N N . PHE A 1 112 ? -7.123 -7.484 25.744 1.00 85.06 112 PHE A N 1
ATOM 910 C CA . PHE A 1 112 ? -7.662 -6.627 26.808 1.00 85.06 112 PHE A CA 1
ATOM 911 C C . PHE A 1 112 ? -7.896 -7.367 28.129 1.00 85.06 112 PHE A C 1
ATOM 913 O O . PHE A 1 112 ? -8.456 -6.781 29.056 1.00 85.06 112 PHE A O 1
ATOM 920 N N . ASN A 1 113 ? -7.453 -8.623 28.221 1.00 84.25 113 ASN A N 1
ATOM 921 C CA . ASN A 1 113 ? -7.537 -9.475 29.404 1.00 84.25 113 ASN A CA 1
ATOM 922 C C . ASN A 1 113 ? -8.955 -9.559 30.002 1.00 84.25 113 ASN A C 1
ATOM 924 O O . ASN A 1 113 ? -9.200 -9.246 31.169 1.00 84.25 113 ASN A O 1
ATOM 928 N N . PHE A 1 114 ? -9.917 -9.979 29.186 1.00 87.25 114 PHE A N 1
ATOM 929 C CA . PHE A 1 114 ? -11.268 -10.311 29.638 1.00 87.25 114 PHE A CA 1
ATOM 930 C C . PHE A 1 114 ? -11.675 -11.681 29.105 1.00 87.25 114 PHE A C 1
ATOM 932 O O . PHE A 1 114 ? -11.091 -12.190 28.155 1.00 87.25 114 PHE A O 1
ATOM 939 N N . ARG A 1 115 ? -12.709 -12.280 29.690 1.00 87.06 115 ARG A N 1
ATOM 940 C CA . ARG A 1 115 ? -13.330 -13.510 29.194 1.00 87.06 115 ARG A CA 1
ATOM 941 C C . ARG A 1 115 ? -14.781 -13.269 28.814 1.00 87.06 115 ARG A C 1
ATOM 943 O O . ARG A 1 115 ? -15.470 -12.454 29.425 1.00 87.06 115 ARG A O 1
ATOM 950 N N . TYR A 1 116 ? -15.233 -13.996 27.805 1.00 83.75 116 TYR A N 1
ATOM 951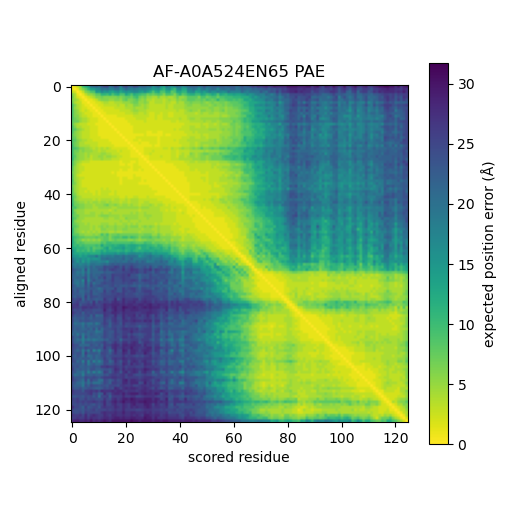 C CA . TYR A 1 116 ? -16.634 -14.055 27.424 1.00 83.75 116 TYR A CA 1
ATOM 952 C C . TYR A 1 116 ? -17.260 -15.310 28.031 1.00 83.75 116 TYR A C 1
ATOM 954 O O . TYR A 1 116 ? -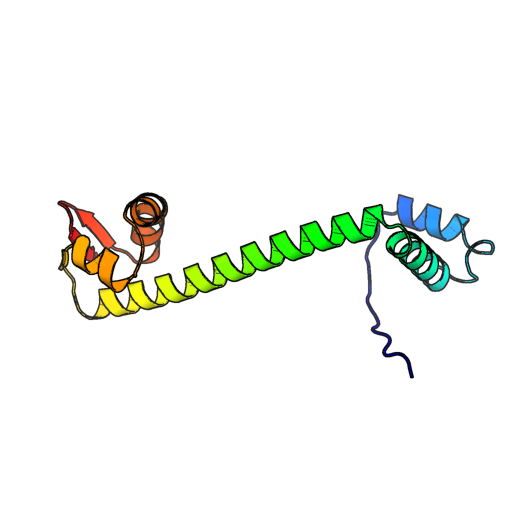16.831 -16.417 27.714 1.00 83.75 116 TYR A O 1
ATOM 962 N N . ASP A 1 117 ? -18.241 -15.137 28.913 1.00 83.19 117 ASP A N 1
ATOM 963 C CA . ASP A 1 117 ? -18.940 -16.232 29.587 1.00 83.19 117 ASP A CA 1
ATOM 964 C C . ASP A 1 117 ? -20.423 -15.885 29.763 1.00 83.19 117 ASP A C 1
ATOM 966 O O . ASP A 1 117 ? -20.755 -14.758 30.125 1.00 83.19 117 ASP A O 1
ATOM 970 N N . ASN A 1 118 ? -21.321 -16.832 29.481 1.00 79.00 118 ASN A N 1
ATOM 971 C CA . ASN A 1 118 ? -22.776 -16.687 29.630 1.00 79.00 118 ASN A CA 1
ATOM 972 C C . ASN A 1 118 ? -23.342 -15.331 29.162 1.00 79.00 118 ASN A C 1
ATOM 974 O O . ASN A 1 118 ? -24.044 -14.645 29.904 1.00 79.00 118 ASN A O 1
ATOM 978 N N . GLN A 1 119 ? -23.038 -14.941 27.918 1.00 83.75 119 GLN A N 1
ATOM 979 C CA . GLN A 1 119 ? -23.473 -13.664 27.328 1.00 83.75 119 GLN A CA 1
ATOM 980 C C . GLN A 1 119 ? -22.978 -12.418 28.081 1.00 83.75 119 GLN A C 1
ATOM 982 O O . GLN A 1 119 ? -23.585 -11.351 27.991 1.00 83.75 119 GLN A O 1
ATOM 987 N N . LYS A 1 120 ? -21.862 -12.528 28.803 1.00 85.50 120 LYS A N 1
ATOM 988 C CA . LYS A 1 120 ? -21.246 -11.425 29.537 1.00 85.50 120 LYS A CA 1
ATOM 989 C C . LYS A 1 120 ? -19.749 -11.348 29.267 1.00 85.50 120 LYS A C 1
ATOM 991 O O . LYS A 1 120 ? -19.070 -12.358 29.099 1.00 85.50 120 LYS A O 1
ATOM 996 N N . ILE A 1 121 ? -19.240 -10.126 29.228 1.00 84.56 121 ILE A N 1
ATOM 997 C CA . ILE A 1 121 ? -17.821 -9.797 29.215 1.00 84.56 121 ILE A CA 1
ATOM 998 C C . ILE A 1 121 ? -17.393 -9.600 30.669 1.00 84.56 121 ILE A C 1
ATOM 1000 O O . ILE A 1 121 ? -17.872 -8.691 31.351 1.00 84.56 121 ILE A O 1
ATOM 1004 N N . ILE A 1 122 ? -16.512 -10.471 31.152 1.00 83.06 122 ILE A N 1
ATOM 1005 C CA . ILE A 1 122 ? -15.986 -10.445 32.516 1.00 83.06 122 ILE A CA 1
ATOM 1006 C C . ILE A 1 122 ? -14.510 -10.085 32.440 1.00 83.06 122 ILE A C 1
ATOM 1008 O O . ILE A 1 122 ? -13.720 -10.812 31.841 1.00 83.06 122 ILE A O 1
ATOM 1012 N N . LYS A 1 123 ? -14.125 -8.968 33.050 1.00 79.56 123 LYS A N 1
ATOM 1013 C CA . LYS A 1 123 ? -12.720 -8.561 33.118 1.00 79.56 123 LYS A CA 1
ATOM 1014 C C . LYS A 1 123 ? -11.944 -9.546 33.996 1.00 79.56 123 LYS A C 1
ATOM 1016 O O . LYS A 1 123 ? -12.363 -9.810 35.123 1.00 79.56 123 LYS A O 1
ATOM 1021 N N . ASN A 1 124 ? -10.828 -10.072 33.494 1.00 74.00 124 ASN A N 1
ATOM 1022 C CA . ASN A 1 124 ? -9.920 -10.857 34.321 1.00 74.00 124 ASN A CA 1
ATOM 1023 C C . ASN A 1 124 ? -9.099 -9.855 35.145 1.00 74.00 124 ASN A C 1
ATOM 1025 O O . ASN A 1 124 ? -8.364 -9.040 34.583 1.00 74.00 124 ASN A O 1
ATOM 1029 N N . ILE A 1 125 ? -9.323 -9.854 36.458 1.00 59.91 125 ILE A N 1
ATOM 1030 C CA . ILE A 1 125 ? -8.546 -9.072 37.430 1.00 59.91 125 ILE A CA 1
ATOM 1031 C C . ILE A 1 125 ? -7.227 -9.794 37.682 1.00 59.91 125 ILE A C 1
ATOM 1033 O O . ILE A 1 125 ? -7.280 -11.032 37.859 1.00 59.91 125 ILE A O 1
#

Mean predicted aligned error: 12.31 Å

Radius of gyration: 25.65 Å; Cα contacts (8 Å, |Δi|>4): 75; chains: 1; bounding box: 49×42×63 Å

Foldseek 3Di:
DDDDDDDDDDDDPVVQVVLVVCDPPQHPDSVSSVVSVVVVQVVDPVNVVVVVVVVVVVVVVVVVVVLVVVLLVQLLVVVVPDQKAALVRNCVSSVHDPVVCVVCVVVCCVVQVWDDDPRITGHDD

Nearest PDB structures (foldseek):
  2qlz-assembly1_A  TM=4.537E-01  e=1.697E-02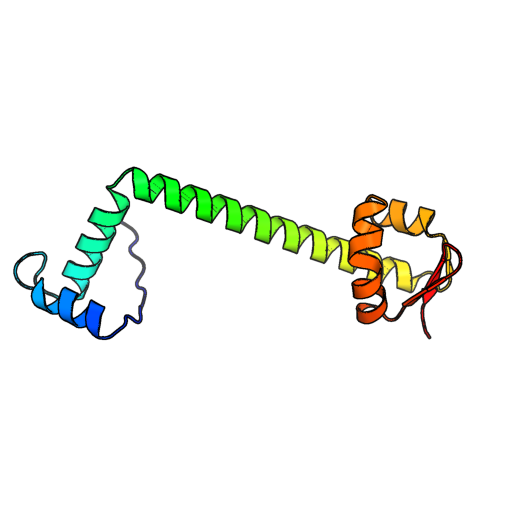  unclassified
  2qlz-assembly2_D  TM=4.031E-01  e=3.018E-02  unclassified
  7clf-assembly1_A  TM=5.642E-01  e=1.236E+00  Serratia marcescens
  2r3s-assembly1_A  TM=4.803E-01  e=1.935E+00  Nostoc punctiforme PCC 73102
  7wvs-assembly1_A  TM=3.544E-01  e=1.405E+00  Aspergillus carbonarius ITEM 5010

Secondary structure (DSSP, 8-state):
------------HHHHHHHHHTBTTTBSSHHHHHHHHHHHHHHSHHHHHHHHHHHHHHHHHHHHHHHHHHHHHHHHHHHHH-SEEEHHHHHHHHT--HHHHHHHHHHHHHHHTEEEETTEEEE--

Solvent-accessible surface area (backbone atoms only — not comparable to full-atom values): 7333 Å² total; per-residue (Å²): 135,81,92,77,87,89,81,88,86,90,73,59,66,72,60,51,51,56,41,57,73,34,45,78,76,63,24,91,40,63,67,47,27,50,52,48,53,52,48,61,47,60,72,34,69,72,47,46,56,51,51,53,54,51,52,51,54,49,52,53,53,52,50,52,51,52,53,50,53,54,44,50,52,47,52,57,55,53,62,70,80,44,57,70,37,52,43,67,63,51,33,62,74,61,68,57,55,74,65,61,43,69,76,39,46,68,61,47,23,67,75,68,42,31,45,81,52,94,66,23,43,34,54,62,127